Protein AF-A0A7C1DCA8-F1 (afdb_monomer)

Nearest PDB structures (foldseek):
  5ly5-assembly1_A-2  TM=6.932E-01  e=2.336E+00  Pyrobaculum calidifontis
  3nm7-assembly1_A  TM=5.042E-01  e=2.478E+00  Borreliella burgdorferi
  8xci-assembly1_J  TM=3.926E-01  e=5.053E+00  Escherichia phage Lambda

Structure (mmCIF, N/CA/C/O backbone):
data_AF-A0A7C1DCA8-F1
#
_entry.id   AF-A0A7C1DCA8-F1
#
loop_
_atom_site.group_PDB
_atom_site.id
_atom_site.type_symbol
_atom_site.label_atom_id
_atom_site.label_alt_id
_atom_site.label_comp_id
_atom_site.label_asym_id
_atom_sit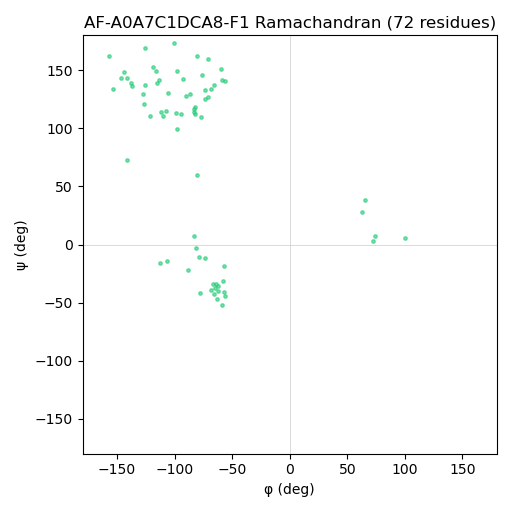e.label_entity_id
_atom_site.label_seq_id
_atom_site.pdbx_PDB_ins_code
_atom_site.Cartn_x
_atom_site.Cartn_y
_atom_site.Cartn_z
_atom_site.occupancy
_atom_site.B_iso_or_equiv
_atom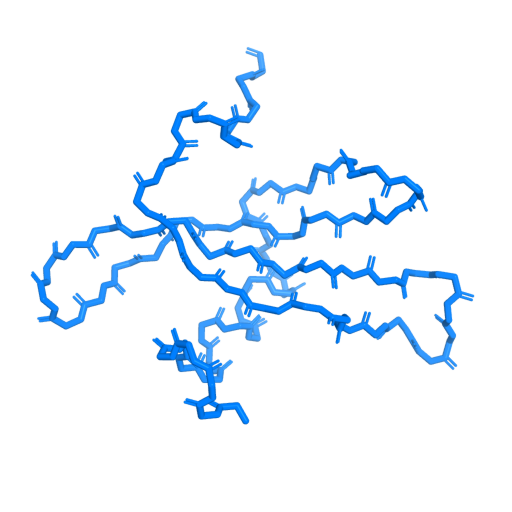_site.auth_seq_id
_atom_site.auth_comp_id
_atom_site.auth_asym_id
_atom_site.auth_atom_id
_atom_site.pdbx_PDB_model_num
ATOM 1 N N . MET A 1 1 ? -9.960 -10.084 -7.743 1.00 50.50 1 MET A N 1
ATOM 2 C CA . MET A 1 1 ? -9.799 -9.127 -6.620 1.00 50.50 1 MET A CA 1
ATOM 3 C C . MET A 1 1 ? -10.752 -9.448 -5.457 1.00 50.50 1 MET A C 1
ATOM 5 O O . MET A 1 1 ? -11.371 -8.553 -4.911 1.00 50.50 1 MET A O 1
ATOM 9 N N . VAL A 1 2 ? -10.848 -10.723 -5.041 1.00 45.31 2 VAL A N 1
ATOM 10 C CA . VAL A 1 2 ? -11.679 -11.161 -3.888 1.00 45.31 2 VAL A CA 1
ATOM 11 C C . VAL A 1 2 ? -10.819 -11.526 -2.664 1.0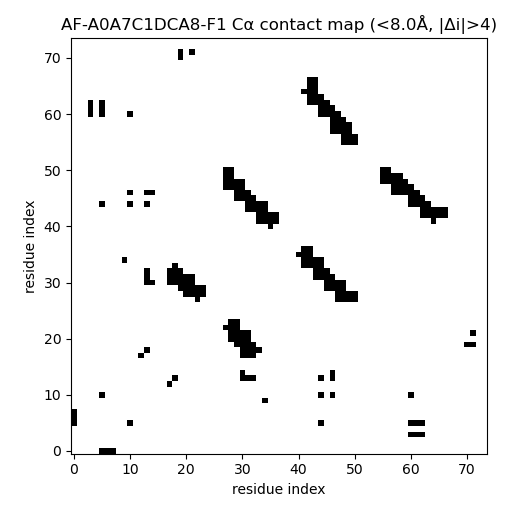0 45.31 2 VAL A C 1
ATOM 13 O O . VAL A 1 2 ? -11.294 -11.570 -1.536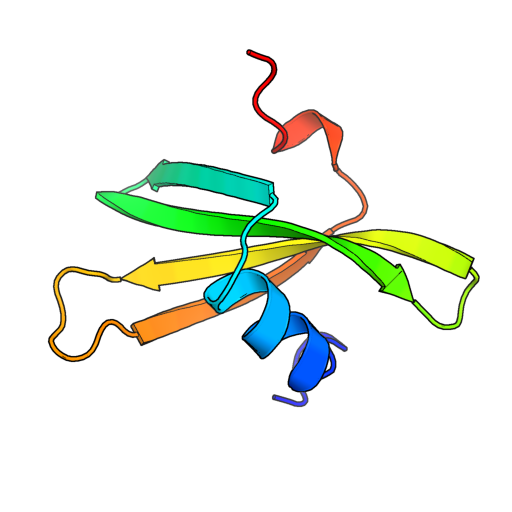 1.00 45.31 2 VAL A O 1
ATOM 16 N N . ARG A 1 3 ? -9.502 -11.703 -2.829 1.00 49.97 3 ARG A N 1
ATOM 17 C CA . ARG A 1 3 ? -8.588 -11.898 -1.698 1.00 49.97 3 ARG A CA 1
ATOM 18 C C . ARG A 1 3 ? -8.202 -10.533 -1.119 1.00 49.97 3 ARG A C 1
ATOM 20 O O . ARG A 1 3 ? -7.490 -9.787 -1.780 1.00 49.97 3 ARG A O 1
ATOM 27 N N . ARG A 1 4 ? -8.629 -10.269 0.126 1.00 64.38 4 ARG A N 1
ATOM 28 C CA . ARG A 1 4 ? -8.307 -9.125 1.024 1.00 64.38 4 ARG A CA 1
ATOM 29 C C . ARG A 1 4 ? -9.318 -7.971 1.133 1.00 64.38 4 ARG A C 1
ATOM 31 O O . ARG A 1 4 ? -9.035 -7.023 1.862 1.00 64.38 4 ARG A O 1
ATOM 38 N N . GLY A 1 5 ? -10.501 -8.079 0.520 1.00 78.31 5 GLY A N 1
ATOM 39 C CA . GLY A 1 5 ? -11.617 -7.151 0.778 1.00 78.31 5 GLY A CA 1
ATOM 40 C C . GLY A 1 5 ? -11.350 -5.706 0.346 1.00 78.31 5 GLY A C 1
ATOM 41 O O . GLY A 1 5 ? -11.713 -4.779 1.060 1.00 78.31 5 GLY A O 1
ATOM 42 N N . ILE A 1 6 ? -10.665 -5.522 -0.786 1.00 88.75 6 ILE A N 1
ATOM 43 C CA . ILE A 1 6 ? -10.439 -4.205 -1.393 1.00 88.75 6 ILE A CA 1
ATOM 44 C C . ILE A 1 6 ? -11.318 -4.127 -2.640 1.00 88.75 6 ILE A C 1
ATOM 46 O O . ILE A 1 6 ? -11.080 -4.904 -3.573 1.00 88.75 6 ILE A O 1
ATOM 50 N N . PRO A 1 7 ? -12.319 -3.233 -2.671 1.00 90.44 7 PRO A N 1
ATOM 51 C CA . PRO A 1 7 ? -13.093 -2.973 -3.873 1.00 90.44 7 PRO A CA 1
ATOM 52 C C . PRO A 1 7 ? -12.174 -2.567 -5.022 1.00 90.44 7 PRO A C 1
ATOM 54 O O . PRO A 1 7 ? -11.210 -1.825 -4.830 1.00 90.44 7 PRO A O 1
ATOM 57 N N . ARG A 1 8 ? -12.477 -3.039 -6.234 1.00 90.44 8 ARG A N 1
ATOM 58 C CA . ARG A 1 8 ? -11.659 -2.732 -7.413 1.00 90.44 8 ARG A CA 1
ATOM 59 C C . ARG A 1 8 ? -11.526 -1.228 -7.645 1.00 90.44 8 ARG A C 1
ATOM 61 O O . ARG A 1 8 ? -10.421 -0.767 -7.885 1.00 90.44 8 ARG A O 1
ATOM 68 N N . GLN A 1 9 ? -12.615 -0.488 -7.462 1.00 91.69 9 GLN A N 1
ATOM 69 C CA . GLN A 1 9 ? -12.626 0.965 -7.589 1.00 91.69 9 GLN A CA 1
ATOM 70 C C . GLN A 1 9 ? -11.601 1.643 -6.666 1.00 91.69 9 GLN A C 1
ATOM 72 O O . GLN A 1 9 ? -10.836 2.477 -7.130 1.00 91.69 9 GLN A O 1
ATOM 77 N N . VAL A 1 10 ? -11.511 1.221 -5.399 1.00 93.75 10 VAL A N 1
ATOM 78 C CA . VAL A 1 10 ? -10.527 1.766 -4.446 1.00 93.75 10 VAL A CA 1
ATOM 79 C C . VAL A 1 10 ? -9.098 1.492 -4.919 1.00 93.75 10 VAL A C 1
ATOM 81 O O . VAL A 1 10 ? -8.227 2.349 -4.809 1.00 93.75 10 VAL A O 1
ATOM 84 N N . ALA A 1 11 ? -8.835 0.302 -5.467 1.00 93.81 11 ALA A N 1
ATOM 85 C CA . ALA A 1 11 ? -7.522 -0.001 -6.026 1.00 93.81 11 ALA A CA 1
ATOM 86 C C . ALA A 1 11 ? -7.212 0.858 -7.267 1.00 93.81 11 ALA A C 1
ATOM 88 O O . ALA A 1 11 ? -6.106 1.379 -7.384 1.00 93.81 11 ALA A O 1
ATOM 89 N N . ASP A 1 12 ? -8.181 1.039 -8.163 1.00 94.69 12 ASP A N 1
ATOM 90 C CA . ASP A 1 12 ? -8.018 1.857 -9.368 1.00 94.69 12 ASP A CA 1
ATOM 91 C C . ASP A 1 12 ? -7.790 3.342 -9.017 1.00 94.69 12 ASP A C 1
ATOM 93 O O . ASP A 1 12 ? -6.959 4.004 -9.640 1.00 94.69 12 ASP A O 1
ATOM 97 N N . GLU A 1 13 ? -8.463 3.857 -7.983 1.00 96.06 13 GLU A N 1
ATOM 98 C CA . GLU A 1 13 ? -8.242 5.202 -7.436 1.00 96.06 13 GLU A CA 1
ATOM 99 C C . GLU A 1 13 ? -6.829 5.355 -6.859 1.00 96.06 13 GLU A C 1
ATOM 101 O O . GLU A 1 13 ? -6.129 6.301 -7.220 1.00 96.06 13 GLU A O 1
ATOM 106 N N . VAL A 1 14 ? -6.358 4.396 -6.050 1.00 96.88 14 VAL A N 1
ATOM 107 C CA . VAL A 1 14 ? -4.988 4.411 -5.495 1.00 96.88 14 VAL A CA 1
ATOM 108 C C . VAL A 1 14 ? -3.926 4.343 -6.600 1.00 96.88 14 VAL A C 1
ATOM 110 O O . VAL A 1 14 ? -2.878 4.969 -6.474 1.00 96.88 14 VAL A O 1
ATOM 113 N N . LEU A 1 15 ? -4.166 3.604 -7.691 1.00 95.38 15 LEU A N 1
ATOM 114 C CA . LEU A 1 15 ? -3.245 3.579 -8.836 1.00 95.38 15 LEU A CA 1
ATOM 115 C C . LEU A 1 15 ? -3.211 4.913 -9.585 1.00 95.38 15 LEU A C 1
ATOM 117 O O . LEU A 1 15 ? -2.144 5.327 -10.035 1.00 95.38 15 LEU A O 1
ATOM 121 N N . ARG A 1 16 ? -4.366 5.569 -9.741 1.00 96.25 16 ARG A N 1
ATOM 122 C CA . ARG A 1 16 ? -4.496 6.813 -10.511 1.00 96.25 16 ARG A CA 1
ATOM 123 C C . ARG A 1 16 ? -3.993 8.031 -9.739 1.00 96.25 16 ARG A C 1
ATOM 125 O O . ARG A 1 16 ? -3.365 8.903 -10.330 1.00 96.25 16 ARG A O 1
ATOM 132 N N . GLN A 1 17 ? -4.310 8.107 -8.449 1.00 97.25 17 GLN A N 1
ATOM 133 C CA . GLN A 1 17 ? -4.007 9.235 -7.567 1.00 97.25 17 GLN A CA 1
ATOM 134 C C . GLN A 1 17 ? -3.603 8.722 -6.175 1.00 97.25 17 GLN A C 1
ATOM 136 O O . GLN A 1 17 ? -4.377 8.813 -5.218 1.00 97.25 17 GLN A O 1
ATOM 141 N N . PRO A 1 18 ? -2.397 8.141 -6.042 1.00 97.44 18 PRO A N 1
ATOM 142 C CA . PRO A 1 18 ? -1.896 7.712 -4.744 1.00 97.44 18 PRO A CA 1
ATOM 143 C C . PRO A 1 18 ? -1.668 8.926 -3.835 1.00 97.44 18 PRO A C 1
ATOM 145 O O . PRO A 1 18 ? -1.073 9.913 -4.263 1.00 97.44 18 PRO A O 1
ATOM 148 N N . GLU A 1 19 ? -2.056 8.839 -2.560 1.00 98.00 19 GLU A N 1
ATOM 149 C CA . GLU A 1 19 ? -1.668 9.864 -1.581 1.00 98.00 19 GLU A CA 1
ATOM 150 C C . GLU A 1 19 ? -0.154 9.839 -1.336 1.00 98.00 19 GLU A C 1
ATOM 152 O O . GLU A 1 19 ? 0.461 10.876 -1.095 1.00 98.00 19 GLU A O 1
ATOM 157 N N . GLN A 1 20 ? 0.454 8.649 -1.388 1.00 97.88 20 GLN A N 1
ATOM 158 C CA . GLN A 1 20 ? 1.899 8.476 -1.327 1.00 97.88 20 GLN A CA 1
ATOM 159 C C . GLN A 1 20 ? 2.374 7.379 -2.273 1.00 97.88 20 GLN A C 1
ATOM 161 O O . GLN A 1 20 ? 1.767 6.313 -2.393 1.00 97.88 20 GLN A O 1
ATOM 166 N N . ILE A 1 21 ? 3.542 7.611 -2.863 1.00 96.75 21 ILE A N 1
ATOM 167 C CA . ILE A 1 21 ? 4.335 6.578 -3.521 1.00 96.75 21 ILE A CA 1
ATOM 168 C C . ILE A 1 21 ? 5.593 6.393 -2.680 1.00 96.75 21 ILE A C 1
ATOM 170 O O . ILE A 1 21 ? 6.403 7.309 -2.558 1.00 96.75 21 ILE A O 1
ATOM 174 N N . VAL A 1 22 ? 5.749 5.218 -2.073 1.00 95.62 22 VAL A N 1
ATOM 175 C CA . VAL A 1 22 ? 6.905 4.910 -1.219 1.00 95.62 22 VAL A CA 1
ATOM 176 C C . VAL A 1 22 ? 7.736 3.792 -1.832 1.00 95.62 22 VAL A C 1
ATOM 178 O O . VAL A 1 22 ? 7.194 2.815 -2.350 1.00 95.62 22 VAL A O 1
ATOM 181 N N . LEU A 1 23 ? 9.062 3.921 -1.771 1.00 93.81 23 LEU A N 1
ATOM 182 C CA . LEU A 1 23 ? 9.963 2.861 -2.211 1.00 93.81 23 LEU A CA 1
ATOM 183 C C . LEU A 1 23 ? 9.892 1.691 -1.221 1.00 93.81 23 LEU A C 1
ATOM 185 O O . LEU A 1 23 ? 10.046 1.866 -0.01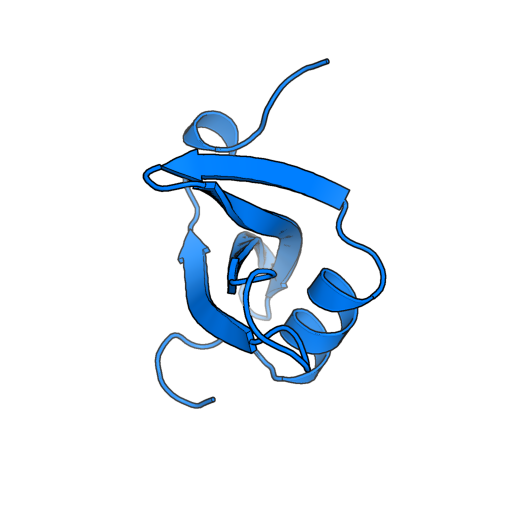1 1.00 93.81 23 LEU A O 1
ATOM 189 N N . GLU A 1 24 ? 9.644 0.497 -1.742 1.00 88.94 24 GLU A N 1
ATOM 190 C CA . GLU A 1 24 ? 9.643 -0.751 -0.991 1.00 88.94 24 GLU A CA 1
ATOM 191 C C . GLU A 1 24 ? 10.953 -1.514 -1.197 1.00 88.94 24 GLU A C 1
ATOM 193 O O . GLU A 1 24 ? 11.825 -1.155 -1.993 1.00 88.94 24 GLU A O 1
ATOM 198 N N . ARG A 1 25 ? 11.102 -2.608 -0.446 1.00 77.75 25 ARG A N 1
ATOM 199 C CA . ARG A 1 25 ? 12.240 -3.514 -0.621 1.00 77.75 25 ARG A CA 1
ATOM 200 C C . ARG A 1 25 ? 12.233 -4.064 -2.054 1.00 77.75 25 ARG A C 1
ATOM 202 O O . ARG A 1 25 ? 11.179 -4.180 -2.672 1.00 77.75 25 ARG A O 1
ATOM 209 N N . THR A 1 26 ? 13.422 -4.390 -2.561 1.00 79.38 26 THR A N 1
ATOM 210 C CA . THR A 1 26 ? 13.651 -4.935 -3.916 1.00 79.38 26 THR A CA 1
ATOM 211 C C . THR A 1 26 ? 13.260 -4.004 -5.072 1.00 79.38 26 THR A C 1
ATOM 213 O O . THR A 1 26 ? 12.900 -4.489 -6.139 1.00 79.38 26 THR A O 1
ATOM 216 N N . GLY A 1 27 ? 13.298 -2.681 -4.872 1.00 82.88 27 GLY A N 1
ATOM 217 C CA . GLY A 1 27 ? 13.102 -1.699 -5.951 1.00 82.88 27 GLY A CA 1
ATOM 218 C C . GLY A 1 27 ? 11.659 -1.551 -6.442 1.00 82.88 27 GLY A C 1
ATOM 219 O O . GLY A 1 27 ? 11.415 -0.852 -7.419 1.00 82.88 27 GLY A O 1
ATOM 220 N N . ARG A 1 28 ? 10.695 -2.185 -5.768 1.00 93.50 28 ARG A N 1
ATOM 221 C CA . ARG A 1 28 ? 9.265 -1.999 -6.043 1.00 93.50 28 ARG A CA 1
ATOM 222 C C . ARG A 1 28 ? 8.761 -0.724 -5.386 1.00 93.50 28 ARG A C 1
ATOM 224 O O . ARG A 1 28 ? 9.370 -0.220 -4.443 1.00 93.50 28 ARG A O 1
ATOM 231 N N . LYS A 1 29 ? 7.608 -0.236 -5.831 1.00 96.25 29 LYS A N 1
ATOM 232 C CA . LYS A 1 29 ? 6.936 0.907 -5.206 1.00 96.25 29 LYS A CA 1
ATOM 233 C C . LYS A 1 29 ? 5.629 0.468 -4.571 1.00 96.25 29 LYS A C 1
ATOM 235 O O . LYS A 1 29 ? 4.910 -0.355 -5.129 1.00 96.25 29 LYS A O 1
ATOM 240 N N . ALA A 1 30 ? 5.310 1.020 -3.409 1.00 97.19 30 ALA A N 1
ATOM 241 C CA . ALA A 1 30 ? 3.972 0.944 -2.849 1.00 97.19 30 ALA A CA 1
ATOM 242 C C . ALA A 1 30 ? 3.232 2.243 -3.160 1.00 9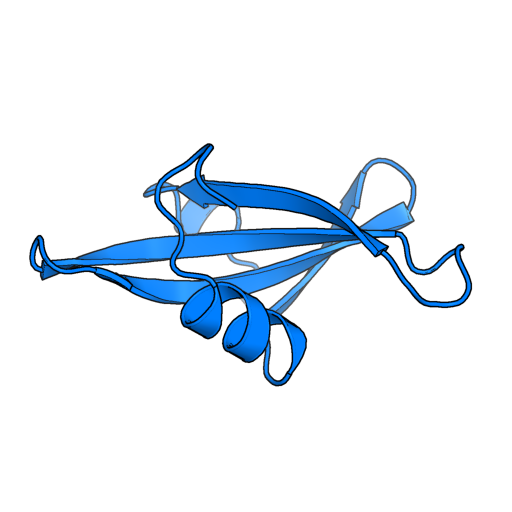7.19 30 ALA A C 1
ATOM 244 O O . ALA A 1 30 ? 3.570 3.303 -2.636 1.00 97.19 30 ALA A O 1
ATOM 245 N N . TYR A 1 31 ? 2.211 2.122 -3.996 1.00 97.62 31 TYR A N 1
ATOM 246 C CA . TYR A 1 31 ? 1.197 3.139 -4.211 1.00 97.62 31 TYR A CA 1
ATOM 247 C C . TYR A 1 31 ? 0.201 2.973 -3.075 1.00 97.62 31 TYR A C 1
ATOM 249 O O . TYR A 1 31 ? -0.355 1.883 -2.896 1.00 97.62 31 TYR A O 1
ATOM 257 N N . GLN A 1 32 ? 0.051 3.997 -2.244 1.00 98.06 32 GLN A N 1
ATOM 258 C CA . GLN A 1 32 ? -0.743 3.879 -1.033 1.00 98.06 32 GLN A CA 1
ATOM 259 C C . GLN A 1 32 ? -1.617 5.104 -0.785 1.00 98.06 32 GLN A C 1
ATOM 261 O O . GLN A 1 32 ? -1.167 6.237 -0.940 1.00 98.06 32 GLN A O 1
ATOM 266 N N . SER A 1 33 ? -2.848 4.841 -0.349 1.00 98.12 33 SER A N 1
ATOM 267 C CA . SER A 1 33 ? -3.817 5.854 0.071 1.00 98.12 33 SER A CA 1
ATOM 268 C C . SER A 1 33 ? -4.635 5.334 1.245 1.00 98.12 33 SER A C 1
ATOM 270 O O . SER A 1 33 ? -4.882 4.131 1.382 1.00 98.12 33 SER A O 1
ATOM 272 N N . ARG A 1 34 ? -5.054 6.244 2.113 1.00 97.00 34 ARG A N 1
ATOM 273 C CA . ARG A 1 34 ? -6.058 6.008 3.142 1.00 97.00 34 ARG A CA 1
ATOM 274 C C . ARG A 1 34 ? -7.424 5.936 2.468 1.00 97.00 34 ARG A C 1
ATOM 276 O O . ARG A 1 34 ? -7.752 6.781 1.645 1.00 97.00 34 ARG A O 1
ATOM 283 N N . ALA A 1 35 ? -8.212 4.931 2.823 1.00 94.56 35 ALA A N 1
ATOM 284 C CA . ALA A 1 35 ? -9.567 4.753 2.319 1.00 94.56 35 ALA A CA 1
ATOM 285 C C . ALA A 1 35 ? -10.503 4.362 3.465 1.00 94.56 35 ALA A C 1
ATOM 287 O O . ALA A 1 35 ? -10.143 3.532 4.30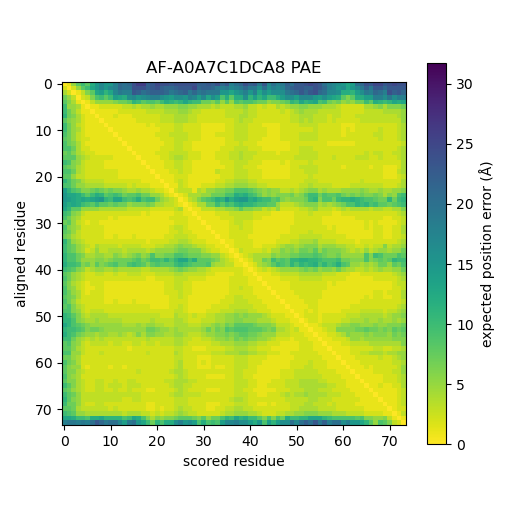9 1.00 94.56 35 ALA A O 1
ATOM 288 N N . GLY A 1 36 ? -11.688 4.973 3.489 1.00 92.31 36 GLY A N 1
ATOM 289 C CA . GLY A 1 36 ? -12.792 4.551 4.346 1.00 92.31 36 GLY A CA 1
ATOM 290 C C . GLY A 1 36 ? -13.464 3.299 3.785 1.00 92.31 36 GLY A C 1
ATOM 291 O O . GLY A 1 36 ? -13.526 3.117 2.570 1.00 92.31 36 GLY A O 1
ATOM 292 N N . PHE A 1 37 ? -13.941 2.429 4.668 1.00 86.12 37 PHE A N 1
ATOM 293 C CA . PHE A 1 37 ? -14.700 1.228 4.317 1.00 86.12 37 PHE A CA 1
ATOM 294 C C . PHE A 1 37 ? -16.040 1.207 5.064 1.00 86.12 37 PHE A C 1
ATOM 296 O O . PHE A 1 37 ? -16.248 1.995 5.985 1.00 86.12 37 PHE A O 1
ATOM 303 N N . ASP A 1 38 ? -16.935 0.296 4.673 1.00 82.81 38 ASP A N 1
ATOM 304 C CA . ASP A 1 38 ? -18.326 0.223 5.158 1.00 82.81 38 ASP A CA 1
ATOM 305 C C . ASP A 1 38 ? -18.464 0.076 6.686 1.00 82.81 38 ASP A C 1
ATOM 307 O O . ASP A 1 38 ? -19.513 0.367 7.250 1.00 82.81 38 ASP A O 1
ATOM 311 N N . ASP A 1 39 ? -17.401 -0.340 7.380 1.00 83.06 39 ASP A N 1
ATOM 312 C CA . ASP A 1 39 ? -17.339 -0.420 8.843 1.00 83.06 39 ASP A CA 1
ATOM 313 C C . ASP A 1 39 ? -16.987 0.918 9.525 1.00 83.06 39 ASP A C 1
ATOM 315 O O . ASP A 1 39 ? -16.733 0.953 10.731 1.00 83.06 39 ASP A O 1
ATOM 319 N N . GLY A 1 40 ? -16.929 2.013 8.759 1.00 86.62 40 GLY A N 1
ATOM 320 C CA . GLY A 1 40 ? -16.565 3.353 9.222 1.00 86.62 40 GLY A CA 1
ATOM 321 C C . GLY A 1 40 ? -15.079 3.514 9.547 1.00 86.62 40 GLY A C 1
ATOM 322 O O . GLY A 1 40 ? -14.657 4.580 9.997 1.00 86.62 40 GLY A O 1
ATOM 323 N N . LYS A 1 41 ? -14.258 2.476 9.337 1.00 89.75 41 LYS A N 1
ATOM 324 C CA . LYS A 1 41 ? -12.830 2.517 9.648 1.00 89.75 41 LYS A CA 1
ATOM 325 C C . LYS A 1 41 ? -12.029 2.950 8.435 1.00 89.75 41 LYS A C 1
ATOM 327 O O . LYS A 1 41 ? -12.281 2.552 7.297 1.00 89.75 41 LYS A O 1
ATOM 332 N N . VAL A 1 42 ? -10.993 3.731 8.711 1.00 93.75 42 VAL A N 1
ATOM 333 C CA . VAL A 1 42 ? -9.987 4.095 7.719 1.00 93.75 42 VAL A CA 1
ATOM 334 C C . VAL A 1 42 ? -8.871 3.060 7.750 1.00 93.75 42 VAL A C 1
ATOM 336 O O . VAL A 1 42 ? -8.288 2.774 8.797 1.00 93.75 42 VAL A O 1
ATOM 339 N N . PHE A 1 43 ? -8.543 2.522 6.582 1.00 95.06 43 PHE A N 1
ATOM 340 C CA . PHE A 1 43 ? -7.390 1.652 6.390 1.00 95.06 43 PHE A CA 1
ATOM 341 C C . PHE A 1 43 ? -6.421 2.284 5.399 1.00 95.06 43 PHE A C 1
ATOM 343 O O . PHE A 1 43 ? -6.821 3.015 4.497 1.00 95.06 43 PHE A O 1
ATOM 350 N N . LEU A 1 44 ? -5.140 1.943 5.518 1.00 96.94 44 LEU A N 1
ATOM 351 C CA . LEU A 1 44 ? -4.177 2.199 4.456 1.00 96.94 44 LEU A CA 1
ATOM 352 C C . LEU A 1 44 ? -4.272 1.074 3.428 1.00 96.94 44 LEU A C 1
ATOM 354 O O . LEU A 1 44 ? -3.982 -0.085 3.744 1.00 96.94 44 LEU A O 1
ATOM 358 N N . VAL A 1 45 ? -4.656 1.418 2.206 1.00 96.75 45 VAL A N 1
ATOM 359 C CA . VAL A 1 45 ? -4.597 0.532 1.044 1.00 96.75 45 VAL A CA 1
ATOM 360 C C . VAL A 1 45 ? -3.211 0.654 0.434 1.00 96.75 45 VAL A C 1
ATOM 362 O O . VAL A 1 45 ? -2.727 1.757 0.210 1.00 96.75 45 VAL A O 1
ATOM 365 N N . ARG A 1 46 ? -2.554 -0.483 0.194 1.00 96.81 46 ARG A N 1
ATOM 366 C CA . ARG A 1 46 ? -1.206 -0.551 -0.377 1.00 96.81 46 ARG A CA 1
ATOM 367 C C . ARG A 1 46 ? -1.211 -1.459 -1.597 1.00 96.81 46 ARG A C 1
ATOM 369 O O . ARG A 1 46 ? -1.535 -2.647 -1.490 1.00 96.81 46 ARG A O 1
ATOM 376 N N . LEU A 1 47 ? -0.819 -0.897 -2.733 1.00 96.19 47 LEU A N 1
ATOM 377 C CA . LEU A 1 47 ? -0.625 -1.590 -3.999 1.00 96.19 47 LEU A CA 1
ATOM 378 C C . LEU A 1 47 ? 0.866 -1.619 -4.304 1.00 96.19 47 LEU A C 1
ATOM 380 O O . LEU A 1 47 ? 1.486 -0.592 -4.564 1.00 96.19 47 LEU A O 1
ATOM 384 N N . ILE A 1 48 ? 1.449 -2.808 -4.222 1.00 95.81 48 ILE A N 1
ATOM 385 C CA . ILE A 1 48 ? 2.848 -3.031 -4.558 1.00 95.81 48 ILE A CA 1
ATOM 386 C C . ILE A 1 48 ? 2.929 -3.191 -6.069 1.00 95.81 48 ILE A C 1
ATOM 388 O O . ILE A 1 48 ? 2.409 -4.166 -6.619 1.00 95.81 48 ILE A O 1
ATOM 392 N N . VAL A 1 49 ? 3.562 -2.221 -6.713 1.00 95.38 49 VAL A N 1
ATOM 393 C CA . VAL A 1 49 ? 3.705 -2.116 -8.159 1.00 95.38 49 VAL A CA 1
ATOM 394 C C . VAL A 1 49 ? 5.131 -2.478 -8.543 1.00 95.38 49 VAL A C 1
ATOM 396 O O . VAL A 1 49 ? 6.104 -1.990 -7.960 1.00 95.38 49 VAL A O 1
ATOM 399 N N . ASP A 1 50 ? 5.235 -3.361 -9.527 1.00 94.56 50 ASP A N 1
ATOM 400 C CA . ASP A 1 50 ? 6.470 -3.656 -10.230 1.00 94.56 50 ASP A CA 1
ATOM 401 C C . ASP A 1 50 ? 6.484 -2.862 -11.541 1.00 94.56 50 ASP A C 1
ATOM 403 O O . ASP A 1 50 ? 5.833 -3.228 -12.523 1.00 94.56 50 ASP A O 1
ATOM 407 N N . GLU A 1 51 ? 7.188 -1.732 -11.522 1.00 91.12 51 GLU A N 1
ATOM 408 C CA . GLU A 1 51 ? 7.347 -0.846 -12.681 1.00 91.12 51 GLU A CA 1
ATOM 409 C C . GLU A 1 51 ? 8.437 -1.320 -13.652 1.00 91.12 51 GLU A C 1
ATOM 411 O O . GLU A 1 51 ? 8.619 -0.718 -14.704 1.00 91.12 51 GLU A O 1
ATOM 416 N N . THR A 1 52 ? 9.161 -2.404 -13.342 1.00 91.00 52 THR A N 1
ATOM 417 C CA . THR A 1 52 ? 10.155 -2.970 -14.275 1.00 91.00 52 THR A CA 1
ATOM 418 C C . THR A 1 52 ? 9.500 -3.697 -15.453 1.00 91.00 52 THR A C 1
ATOM 420 O O . THR A 1 52 ? 10.165 -4.068 -16.420 1.00 91.00 52 THR A O 1
ATOM 423 N N . LYS A 1 53 ? 8.187 -3.932 -15.372 1.00 89.06 53 LYS A N 1
ATOM 424 C CA . LYS A 1 53 ? 7.370 -4.564 -16.407 1.00 89.06 53 LYS A CA 1
ATOM 425 C C . LYS A 1 53 ? 6.658 -3.505 -17.245 1.00 89.06 53 LYS A C 1
ATOM 427 O O . LYS A 1 53 ? 6.296 -2.448 -16.737 1.00 89.06 53 LYS A O 1
ATOM 432 N N . SER A 1 54 ? 6.418 -3.823 -18.518 1.00 88.69 54 SER A N 1
ATOM 433 C CA . SER A 1 54 ? 5.621 -2.999 -19.430 1.00 88.69 54 SER A CA 1
ATOM 434 C C . SER A 1 54 ? 4.429 -3.816 -19.952 1.00 88.69 54 SER A C 1
ATOM 436 O O . SER A 1 54 ? 4.652 -4.783 -20.685 1.00 88.69 54 SER A O 1
ATOM 438 N N . PRO A 1 55 ? 3.182 -3.493 -19.556 1.00 88.88 55 PRO A N 1
ATOM 439 C CA . PRO A 1 55 ? 2.812 -2.437 -18.607 1.00 88.88 55 PRO A CA 1
ATOM 440 C C . PRO A 1 55 ? 3.206 -2.776 -17.157 1.00 88.88 55 PRO A C 1
ATOM 442 O O . PRO A 1 55 ? 3.398 -3.945 -16.809 1.00 88.88 55 PRO A O 1
ATOM 445 N N . ALA A 1 56 ? 3.298 -1.749 -16.304 1.00 92.12 56 ALA A N 1
ATOM 446 C CA . ALA A 1 56 ? 3.531 -1.929 -14.873 1.00 92.12 56 ALA A CA 1
ATOM 447 C C . ALA A 1 56 ? 2.420 -2.789 -14.253 1.00 92.12 56 ALA A C 1
ATOM 449 O O . ALA A 1 56 ? 1.244 -2.659 -14.604 1.00 92.12 56 ALA A O 1
ATOM 450 N N . VAL A 1 57 ? 2.784 -3.666 -13.317 1.00 93.75 57 VAL A N 1
ATOM 451 C CA . VAL A 1 57 ? 1.856 -4.657 -12.751 1.00 93.75 57 VAL A CA 1
ATOM 452 C C . VAL A 1 57 ? 1.794 -4.587 -11.235 1.00 93.75 57 VAL A C 1
ATOM 454 O O . VAL A 1 57 ? 2.810 -4.505 -10.545 1.00 93.75 57 VAL A O 1
ATOM 457 N N . VAL A 1 58 ? 0.576 -4.686 -10.703 1.00 93.81 58 VAL A N 1
ATOM 458 C CA . VAL A 1 58 ? 0.344 -4.836 -9.264 1.00 93.81 58 VAL A CA 1
ATOM 459 C C . VAL A 1 58 ? 0.634 -6.280 -8.868 1.00 93.81 58 VAL A C 1
ATOM 461 O O . VAL A 1 58 ? -0.126 -7.189 -9.195 1.00 93.81 58 VAL A O 1
ATOM 464 N N . VAL A 1 59 ? 1.717 -6.497 -8.124 1.00 93.38 59 VAL A N 1
ATOM 465 C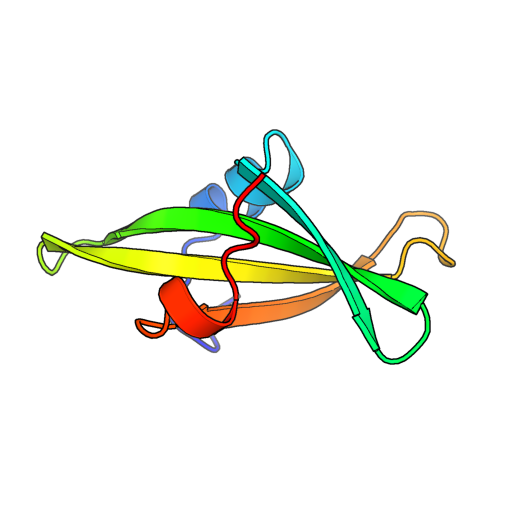 CA . VAL A 1 59 ? 2.112 -7.831 -7.642 1.00 93.38 59 VAL A CA 1
ATOM 466 C C . VAL A 1 59 ? 1.471 -8.179 -6.302 1.00 93.38 59 VAL A C 1
ATOM 468 O O . VAL A 1 59 ? 1.377 -9.347 -5.927 1.00 93.38 59 VAL A O 1
ATOM 471 N N . THR A 1 60 ? 1.033 -7.182 -5.529 1.00 92.88 60 THR A N 1
ATOM 472 C CA . THR A 1 60 ? 0.355 -7.398 -4.245 1.00 92.88 60 THR A CA 1
ATOM 473 C C . THR A 1 60 ? -0.564 -6.227 -3.926 1.00 92.88 60 THR A C 1
ATOM 475 O O . THR A 1 60 ? -0.150 -5.079 -4.004 1.00 92.88 60 THR A O 1
ATOM 478 N N . ALA A 1 61 ? -1.790 -6.517 -3.496 1.00 94.06 61 ALA A N 1
ATOM 479 C CA . ALA A 1 61 ? -2.747 -5.529 -3.010 1.00 94.06 61 ALA A CA 1
ATOM 480 C C . ALA A 1 61 ? -3.256 -5.957 -1.634 1.00 94.06 61 ALA A C 1
ATOM 482 O O . ALA A 1 61 ? -3.653 -7.111 -1.453 1.00 94.06 61 ALA A O 1
ATOM 483 N N . TYR A 1 62 ? -3.215 -5.063 -0.649 1.00 94.75 62 TYR A N 1
ATOM 484 C CA . TYR A 1 62 ? -3.738 -5.328 0.691 1.00 94.75 62 TYR A CA 1
ATOM 485 C C . TYR A 1 62 ? -4.078 -4.042 1.441 1.00 94.75 62 TYR A C 1
ATOM 487 O O . TYR A 1 62 ? -3.630 -2.961 1.074 1.00 94.75 62 TYR A O 1
ATOM 495 N N . ARG A 1 63 ? -4.881 -4.179 2.498 1.00 93.88 63 ARG A N 1
ATOM 496 C CA . ARG A 1 63 ? -5.217 -3.092 3.415 1.00 93.88 63 ARG A CA 1
ATOM 497 C C . ARG A 1 63 ? -4.694 -3.399 4.812 1.00 93.88 63 ARG A C 1
ATOM 499 O O . ARG A 1 63 ? -4.571 -4.567 5.183 1.00 93.88 63 ARG A O 1
ATOM 506 N N . THR A 1 64 ? -4.353 -2.367 5.570 1.00 93.69 64 THR A N 1
ATOM 507 C CA . THR A 1 64 ? -3.834 -2.491 6.937 1.00 93.69 64 THR A CA 1
ATOM 508 C C . THR A 1 64 ? -4.288 -1.319 7.797 1.00 93.69 64 THR A C 1
ATOM 510 O O . THR A 1 64 ? -4.353 -0.190 7.320 1.00 93.69 64 THR A O 1
ATOM 513 N N . SER A 1 65 ? -4.584 -1.576 9.071 1.00 93.56 65 SER A N 1
ATOM 514 C CA . SER A 1 65 ? -4.863 -0.524 10.059 1.00 93.56 65 SER A CA 1
ATOM 515 C C . SER A 1 65 ? -3.585 0.137 10.587 1.00 93.56 65 SER A C 1
ATOM 517 O O . SER A 1 65 ? -3.643 1.171 11.240 1.00 93.56 65 SER A O 1
ATOM 519 N N . LYS A 1 66 ? -2.405 -0.433 10.297 1.00 95.38 66 LYS A N 1
ATOM 520 C CA . LYS A 1 66 ? -1.102 0.075 10.759 1.00 95.38 66 LYS A CA 1
ATOM 521 C C . LYS A 1 66 ? -0.610 1.240 9.892 1.00 95.38 66 LYS A C 1
ATOM 523 O O . LYS A 1 66 ? 0.444 1.126 9.273 1.00 95.38 66 LYS A O 1
ATOM 528 N N . ILE A 1 67 ? -1.376 2.327 9.816 1.00 95.62 67 ILE A N 1
ATOM 529 C CA . ILE A 1 67 ? -1.085 3.476 8.940 1.00 95.62 67 ILE A CA 1
ATOM 530 C C . ILE A 1 67 ? 0.281 4.080 9.283 1.00 95.62 67 ILE A C 1
ATOM 532 O O . ILE A 1 67 ? 1.145 4.158 8.417 1.00 95.62 67 ILE A O 1
ATOM 536 N N . GLU A 1 68 ? 0.524 4.396 10.555 1.00 95.38 68 GLU A N 1
ATOM 537 C CA . GLU A 1 68 ? 1.756 5.053 11.022 1.00 95.38 68 GLU A CA 1
ATOM 538 C C . GLU A 1 68 ? 3.039 4.286 10.686 1.00 95.38 68 GLU A C 1
ATOM 540 O O . GLU A 1 68 ? 4.078 4.887 10.431 1.00 95.38 68 GLU A O 1
ATOM 545 N N . LYS A 1 69 ? 2.970 2.950 10.636 1.00 95.06 69 LYS A N 1
ATOM 546 C CA . LYS A 1 69 ? 4.114 2.101 10.277 1.00 95.06 69 LYS A CA 1
ATOM 547 C C . LYS A 1 69 ? 4.583 2.340 8.839 1.00 95.06 69 LYS A C 1
ATOM 549 O O . LYS A 1 69 ? 5.763 2.167 8.539 1.00 95.06 69 LYS A O 1
ATOM 554 N N . TYR A 1 70 ? 3.648 2.636 7.943 1.00 94.81 70 TYR A N 1
ATOM 555 C CA . TYR A 1 70 ? 3.886 2.678 6.501 1.00 94.81 70 TYR A CA 1
ATOM 556 C C . TYR A 1 70 ? 3.782 4.086 5.919 1.00 94.81 70 TYR A C 1
ATOM 558 O O . TYR A 1 70 ? 4.250 4.319 4.805 1.00 94.81 70 TYR A O 1
ATOM 566 N N . TRP A 1 71 ? 3.188 5.018 6.658 1.00 96.00 71 TRP A N 1
ATOM 567 C CA . TRP A 1 71 ? 3.089 6.412 6.273 1.00 96.00 71 TRP A CA 1
ATOM 568 C C . TRP A 1 71 ? 4.446 7.094 6.413 1.00 96.00 71 TRP A C 1
ATOM 570 O O . TRP A 1 71 ? 5.065 7.065 7.479 1.00 96.00 71 TRP A O 1
ATOM 580 N N . ARG A 1 72 ? 4.928 7.715 5.338 1.00 93.88 72 ARG A N 1
ATOM 581 C CA . ARG A 1 72 ? 6.169 8.493 5.383 1.00 93.88 72 ARG A CA 1
ATOM 582 C C . ARG A 1 72 ? 5.809 9.947 5.639 1.00 93.88 72 ARG A C 1
ATOM 584 O O . ARG A 1 72 ? 5.155 10.570 4.812 1.00 93.88 72 ARG A O 1
ATOM 591 N N . ARG A 1 73 ? 6.167 10.462 6.814 1.00 86.81 73 ARG A N 1
ATOM 592 C CA . ARG A 1 73 ? 6.057 11.896 7.101 1.00 86.81 73 ARG A CA 1
ATOM 593 C C . ARG A 1 73 ? 7.082 12.631 6.231 1.00 86.81 73 ARG A C 1
ATOM 595 O O . ARG A 1 73 ? 8.199 12.131 6.097 1.00 86.81 73 ARG A O 1
ATOM 602 N N . GLN A 1 74 ? 6.645 13.714 5.592 1.00 63.28 74 GLN A N 1
ATOM 603 C CA . GLN A 1 74 ? 7.533 14.673 4.934 1.00 63.28 74 GLN A CA 1
ATOM 604 C C . GLN A 1 74 ? 8.302 15.465 5.988 1.00 63.28 74 GLN A C 1
ATOM 606 O O . GLN A 1 74 ? 7.735 15.649 7.091 1.00 63.28 74 GLN A O 1
#

pLDDT: mean 90.23, std 10.81, range [45.31, 98.12]

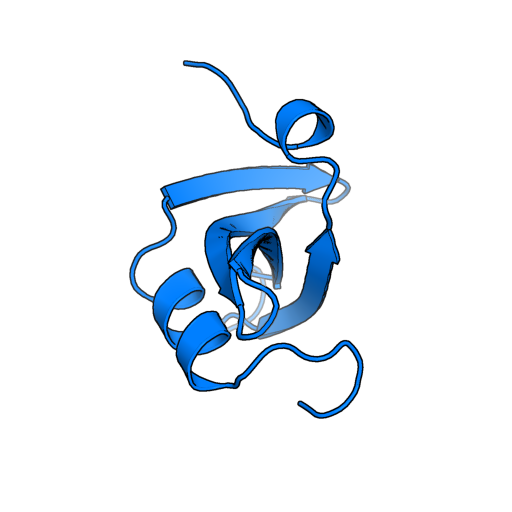Foldseek 3Di:
DPPAPDPPVNVVCLVVDAPDWDQDPPRWIWSWDWDADPVRDIWIWTFTWDVVDVVIDGPDIYTHPPCVVPDDDD

Sequence (74 aa):
MVRRGIPRQVADEVLRQPEQIVLERTGRKAYQSRAGFDDGKVFLVRLIVDETKSPAVVVTAYRTSKIEKYWRRQ

Radius of gyration: 11.94 Å; Cα contacts (8 Å, |Δi|>4): 125; chains: 1; bounding box: 32×27×30 Å

Mean predicted aligned error: 4.14 Å

Secondary structure (DSSP, 8-state):
--TTS--HHHHHHHHHS-SEEEEPGGG-EEEEEEEE-TTS-EEEEEEEEETTSSS-EEEEEEEES-HHHH----

Solvent-accessible surface area (backbone atoms only — not comparable to full-atom values): 4504 Å² total; per-residue (Å²): 121,76,78,68,80,53,58,66,66,62,53,53,45,25,72,75,62,41,77,39,79,42,83,43,83,93,83,25,35,30,33,24,29,79,43,78,45,97,86,77,48,69,28,32,38,37,35,34,31,39,72,92,42,91,73,62,42,76,80,43,66,48,65,41,78,64,40,78,82,73,56,79,81,131